Protein AF-A0A3B4FV68-F1 (afdb_monomer)

Radius of gyration: 28.69 Å; Cα contacts (8 Å, |Δi|>4): 71; chains: 1; bounding box: 65×80×50 Å

Foldseek 3Di:
DVVVVVVVVVVVVVVVVVVVVVPDDDDDDDDDDDDDDDDDPDDDDDDDPDPPPPPDQDDDPQQAAAALALVCLVVRVVRLVVCCVSCVVQPVAQLSSLVSSLVSYDHPRNVVSVVVCVVPVRDGNVRSVVVSCVRRHPDDPDDPPPVVVPDPPDDDD

Secondary structure (DSSP, 8-state):
-HHHHHHHHHHHHHHHHHHHHHT-PPPP----------------PPPPPPPP----PPPPPPPPPB-S-GGGHHHHHHHHHHHHHH-TTTS-SHHHHHHHHHHHB-HHHHHHHHHHHHH-TT--HHHHHHHHHHHH-TT----TTSSTT--------

Solvent-accessible surface area (backbone atoms only — not comparable to full-atom values): 10207 Å² total; per-residue (Å²): 116,70,68,64,54,51,55,51,48,52,56,53,52,52,55,53,53,58,50,58,72,74,65,66,75,84,82,84,86,88,84,90,84,89,91,81,94,73,95,70,88,77,77,86,72,82,79,76,82,76,75,80,78,75,81,71,73,76,87,70,82,79,72,73,76,38,51,64,53,55,91,47,39,66,57,52,54,52,53,53,55,49,51,39,68,75,33,48,83,74,37,71,43,40,64,44,47,46,48,53,54,48,72,26,32,31,71,64,33,29,56,51,46,54,54,52,41,70,78,37,80,81,51,48,44,66,60,50,48,52,55,47,37,77,76,35,48,97,79,71,95,72,71,95,69,75,72,68,82,73,66,88,78,76,82,88,132

Mean predicted aligned error: 18.45 Å

Sequence (157 aa):
MKHVVEEQTVLRQLVAELKGILLTPPGAAADAPSPGPSLSTAAASPLPPSPPTLQREHPLPAPEKFSGDLDKSRGFLTQCSFIFREQPRSYFSDGAKVGLMVESMTGRALQWAQAVVSMQPAISYEDFLCKFRCVFDKGSSTSEEQCLHFSPVEQEI

Organism: NCBI:txid303518

InterPro domains:
  IPR032549 RTL1/3-8/LDOC, capsid-like domain [PF16297] (56-136)

pLDDT: mean 75.58, std 21.18, range [32.19, 97.81]

Structure (mmCIF, N/CA/C/O backbone):
data_AF-A0A3B4FV68-F1
#
_entry.id   AF-A0A3B4FV68-F1
#
loop_
_atom_site.group_PDB
_atom_site.id
_atom_site.type_symbol
_atom_site.label_atom_id
_atom_site.label_alt_id
_atom_site.label_comp_id
_atom_site.label_asym_id
_atom_site.label_entity_id
_atom_site.label_seq_id
_atom_site.pdbx_PDB_ins_code
_atom_site.Cartn_x
_atom_site.Cartn_y
_atom_site.Cartn_z
_atom_site.occupancy
_atom_site.B_iso_or_equiv
_atom_site.auth_seq_id
_atom_site.auth_comp_id
_atom_site.auth_asym_id
_atom_site.auth_atom_id
_atom_site.pdbx_PDB_model_num
ATOM 1 N N . MET A 1 1 ? 19.972 -10.606 28.758 1.00 50.31 1 MET A N 1
ATOM 2 C CA . MET A 1 1 ? 19.808 -9.355 29.541 1.00 50.31 1 MET A CA 1
ATOM 3 C C . MET A 1 1 ? 21.039 -8.448 29.513 1.00 50.31 1 MET A C 1
ATOM 5 O O . MET A 1 1 ? 20.853 -7.258 29.341 1.00 50.31 1 MET A O 1
ATOM 9 N N . LYS A 1 2 ? 22.276 -8.964 29.610 1.00 54.50 2 LYS A N 1
ATOM 10 C CA . LYS A 1 2 ? 23.510 -8.143 29.636 1.00 54.50 2 LYS A CA 1
ATOM 11 C C . LYS A 1 2 ? 23.756 -7.337 28.345 1.00 54.50 2 LYS A C 1
ATOM 13 O O . LYS A 1 2 ? 24.083 -6.164 28.407 1.00 54.50 2 LYS A O 1
ATOM 18 N N . HIS A 1 3 ? 23.483 -7.950 27.193 1.00 56.81 3 HIS A N 1
ATOM 19 C CA . HIS A 1 3 ? 23.696 -7.349 25.869 1.00 56.81 3 HIS A CA 1
ATOM 20 C C . HIS A 1 3 ? 22.796 -6.133 25.585 1.00 56.81 3 HIS A C 1
ATOM 22 O O . HIS A 1 3 ? 23.216 -5.172 24.957 1.00 56.81 3 HIS A O 1
ATOM 28 N N . VAL A 1 4 ? 21.562 -6.141 26.097 1.00 65.56 4 VAL A N 1
ATOM 29 C CA . VAL A 1 4 ? 20.613 -5.027 25.916 1.00 65.56 4 VAL A CA 1
ATOM 30 C C . VAL A 1 4 ? 21.031 -3.804 26.743 1.00 65.56 4 VAL A C 1
ATOM 32 O O . VAL A 1 4 ? 20.767 -2.675 26.351 1.00 65.56 4 VAL A O 1
ATOM 35 N N . VAL A 1 5 ? 21.715 -4.010 27.873 1.00 69.56 5 VAL A N 1
ATOM 36 C CA . VAL A 1 5 ? 22.206 -2.919 28.735 1.00 69.56 5 VAL A CA 1
ATOM 37 C C . VAL A 1 5 ? 23.455 -2.253 28.147 1.00 69.56 5 VAL A C 1
ATOM 39 O O . VAL A 1 5 ? 23.634 -1.044 28.298 1.00 69.56 5 VAL A O 1
ATOM 42 N N . GLU A 1 6 ? 24.294 -3.019 27.448 1.00 74.50 6 GLU A N 1
ATOM 43 C CA . GLU A 1 6 ? 25.484 -2.495 26.770 1.00 74.50 6 GLU A CA 1
ATOM 44 C C . GLU A 1 6 ? 25.099 -1.615 25.575 1.00 74.50 6 GLU A C 1
ATOM 46 O O . GLU A 1 6 ? 25.536 -0.469 25.491 1.00 74.50 6 GLU A O 1
ATOM 51 N N . GLU A 1 7 ? 24.176 -2.087 24.733 1.00 76.44 7 GLU A N 1
ATOM 52 C CA . GLU A 1 7 ? 23.654 -1.330 23.584 1.00 76.44 7 GLU A CA 1
ATOM 53 C C . GLU A 1 7 ? 22.969 -0.025 24.039 1.00 76.44 7 GLU A C 1
ATOM 55 O O . GLU A 1 7 ? 23.244 1.059 23.522 1.00 76.44 7 GLU A O 1
ATOM 60 N N . GLN A 1 8 ? 22.196 -0.087 25.131 1.00 78.81 8 GLN A N 1
ATOM 61 C CA . GLN A 1 8 ? 21.607 1.099 25.762 1.00 78.81 8 GLN A CA 1
ATOM 62 C C . GLN A 1 8 ? 22.656 2.074 26.323 1.00 78.81 8 GLN A C 1
ATOM 64 O O . GLN A 1 8 ? 22.437 3.285 26.325 1.00 78.81 8 GLN A O 1
ATOM 69 N N . THR A 1 9 ? 23.802 1.582 26.797 1.00 86.94 9 THR A N 1
ATOM 70 C CA . THR A 1 9 ? 24.894 2.442 27.281 1.00 86.94 9 THR A CA 1
ATOM 71 C C . THR A 1 9 ? 25.550 3.196 26.129 1.00 86.94 9 THR A C 1
ATOM 73 O O . THR A 1 9 ? 25.770 4.404 26.241 1.00 86.94 9 THR A O 1
ATOM 76 N N . VAL A 1 10 ? 25.792 2.513 25.007 1.00 89.25 10 VAL A N 1
ATOM 77 C CA . VAL A 1 10 ? 26.392 3.113 23.806 1.00 89.25 10 VAL A CA 1
ATOM 78 C C . VAL A 1 10 ? 25.486 4.206 23.237 1.00 89.25 10 VAL A C 1
ATOM 80 O O . VAL A 1 10 ? 25.940 5.330 23.018 1.00 89.25 10 VAL A O 1
ATOM 83 N N . LEU A 1 11 ? 24.186 3.927 23.100 1.00 89.25 11 LEU A N 1
ATOM 84 C CA . LEU A 1 11 ? 23.190 4.904 22.644 1.00 89.25 11 LEU A CA 1
ATOM 85 C C . LEU A 1 11 ? 23.134 6.143 23.546 1.00 89.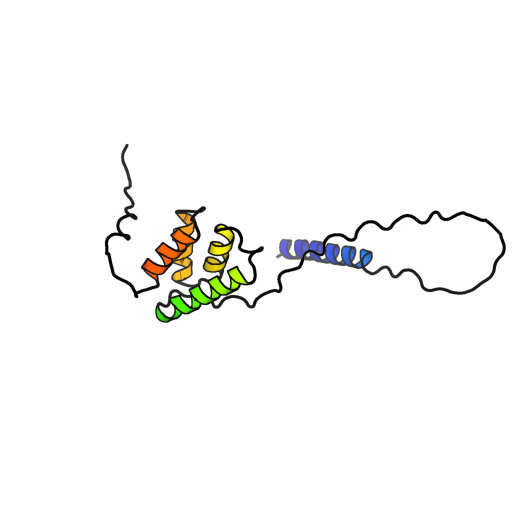25 11 LEU A C 1
ATOM 87 O O . LEU A 1 11 ? 23.122 7.275 23.058 1.00 89.25 11 LEU A O 1
ATOM 91 N N . ARG A 1 12 ? 23.152 5.958 24.872 1.00 89.69 12 ARG A N 1
ATOM 92 C CA . ARG A 1 12 ? 23.138 7.081 25.825 1.00 89.69 12 ARG A CA 1
ATOM 93 C C . ARG A 1 12 ? 24.410 7.923 25.752 1.00 89.69 12 ARG A C 1
ATOM 95 O O . ARG A 1 12 ? 24.323 9.145 25.876 1.00 89.69 12 ARG A O 1
ATOM 102 N N . GLN A 1 13 ? 25.565 7.295 25.541 1.00 89.75 13 GLN A N 1
ATOM 103 C CA . GLN A 1 13 ? 26.839 7.998 25.409 1.00 89.75 13 GLN A CA 1
ATOM 104 C C . GLN A 1 13 ? 26.886 8.844 24.130 1.00 89.75 13 GLN A C 1
ATOM 106 O O . GLN A 1 13 ? 27.314 9.998 24.178 1.00 89.75 13 GLN A O 1
ATOM 111 N N . LEU A 1 14 ? 26.370 8.308 23.021 1.00 89.62 14 LEU A N 1
ATOM 112 C CA . LEU A 1 14 ? 26.299 9.014 21.743 1.00 89.62 14 LEU A CA 1
ATOM 113 C C . LEU A 1 14 ? 25.416 10.272 21.833 1.00 89.62 14 LEU A C 1
ATOM 115 O O . LEU A 1 14 ? 25.791 11.342 21.358 1.00 89.62 14 LEU A O 1
ATOM 119 N N . VAL A 1 15 ? 24.267 10.174 22.513 1.00 89.88 15 VAL A N 1
ATOM 120 C CA . VAL A 1 15 ? 23.357 11.315 22.725 1.00 89.88 15 VAL A CA 1
ATOM 121 C C . VAL A 1 15 ? 23.999 12.407 23.589 1.00 89.88 15 VAL A C 1
ATOM 123 O O . VAL A 1 15 ? 23.788 13.596 23.340 1.00 89.88 15 VAL A O 1
ATOM 126 N N . ALA A 1 16 ? 24.788 12.028 24.600 1.00 85.25 16 ALA A N 1
ATOM 127 C CA . ALA A 1 16 ? 25.483 12.988 25.454 1.00 85.25 16 ALA A CA 1
ATOM 128 C C . ALA A 1 16 ? 26.549 13.782 24.681 1.00 85.25 16 ALA A C 1
ATOM 130 O O . ALA A 1 16 ? 26.665 14.992 24.883 1.00 85.25 16 ALA A O 1
ATOM 131 N N . GLU A 1 17 ? 27.274 13.121 23.776 1.00 84.75 17 GLU A N 1
ATOM 132 C CA . GLU A 1 17 ? 28.304 13.763 22.956 1.00 84.75 17 GLU A CA 1
ATOM 133 C C . GLU A 1 17 ? 27.689 14.749 21.953 1.00 84.75 17 GLU A C 1
ATOM 135 O O . GLU A 1 17 ? 28.058 15.925 21.922 1.00 84.75 17 GLU A O 1
ATOM 140 N N . LEU A 1 18 ? 26.643 14.322 21.237 1.00 84.44 18 LEU A N 1
ATOM 141 C CA . LEU A 1 18 ? 25.952 15.159 20.252 1.00 84.44 18 LEU A CA 1
ATOM 142 C C . LEU A 1 18 ? 25.345 16.423 20.887 1.00 84.44 18 LEU A C 1
ATOM 144 O O . LEU A 1 18 ? 25.324 17.501 20.289 1.00 84.44 18 LEU A O 1
ATOM 148 N N . LYS A 1 19 ? 24.888 16.310 22.138 1.00 83.31 19 LYS A N 1
ATOM 149 C CA . LYS A 1 19 ? 24.341 17.428 22.911 1.00 83.31 19 LYS A CA 1
ATOM 150 C C . LYS A 1 19 ? 25.418 18.412 23.384 1.00 83.31 19 LYS A C 1
ATOM 152 O O . LYS A 1 19 ? 25.120 19.598 23.501 1.00 83.31 19 LYS A O 1
ATOM 157 N N . GLY A 1 20 ? 26.645 17.951 23.639 1.00 72.62 20 GLY A N 1
ATOM 158 C CA . GLY A 1 20 ? 27.776 18.822 23.981 1.00 72.62 20 GLY A CA 1
ATOM 159 C C . GLY A 1 20 ? 28.170 19.738 22.822 1.00 72.62 20 GLY A C 1
ATOM 160 O O . GLY A 1 20 ? 28.419 20.924 23.022 1.00 72.62 20 GLY 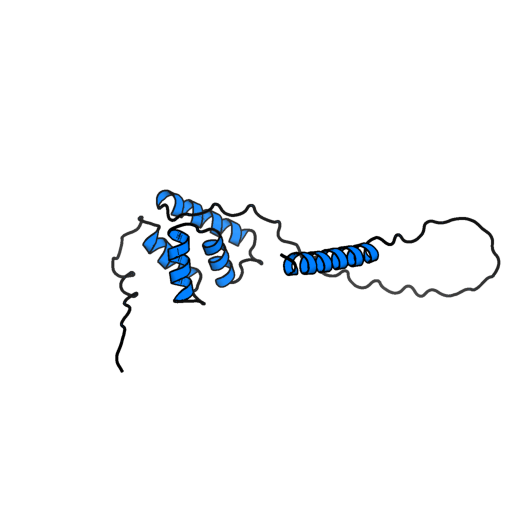A O 1
ATOM 161 N N . ILE A 1 21 ? 28.120 19.210 21.599 1.00 69.94 21 ILE A N 1
ATOM 162 C CA . ILE A 1 21 ? 28.441 19.963 20.381 1.00 69.94 21 ILE A CA 1
ATOM 163 C C . ILE A 1 21 ? 27.366 21.024 20.089 1.00 69.94 21 ILE A C 1
ATOM 165 O O . ILE A 1 21 ? 27.687 22.136 19.677 1.00 69.94 21 ILE A O 1
ATOM 169 N N . LEU A 1 22 ? 26.090 20.715 20.344 1.00 65.00 22 LEU A N 1
ATOM 170 C CA . LEU A 1 22 ? 24.973 21.596 19.982 1.00 65.00 22 LEU A CA 1
ATOM 171 C C . LEU A 1 22 ? 24.684 22.715 21.004 1.00 65.00 22 LEU A C 1
ATOM 173 O O . LEU A 1 22 ? 24.010 23.684 20.668 1.00 65.00 22 LEU A O 1
ATOM 177 N N . LEU A 1 23 ? 25.176 22.602 22.244 1.00 59.28 23 LEU A N 1
ATOM 178 C CA . LEU A 1 23 ? 24.859 23.526 23.345 1.00 59.28 23 LEU A CA 1
ATOM 179 C C . LEU A 1 23 ? 26.050 24.369 23.819 1.00 59.28 23 LEU A C 1
ATOM 181 O O . LEU A 1 23 ? 26.049 24.807 24.965 1.00 59.28 23 LEU A O 1
ATOM 185 N N . THR A 1 24 ? 27.052 24.627 22.976 1.00 50.09 24 THR A N 1
ATOM 186 C CA . THR A 1 24 ? 28.092 25.611 23.318 1.00 50.09 24 THR A CA 1
ATOM 187 C C . THR A 1 24 ? 27.571 27.019 22.993 1.00 50.09 24 THR A C 1
ATOM 189 O O . THR A 1 24 ? 27.493 27.366 21.813 1.00 50.09 24 THR A O 1
ATOM 192 N N . PRO A 1 25 ? 27.173 27.849 23.977 1.00 54.94 25 PRO A N 1
ATOM 193 C CA . PRO A 1 25 ? 26.874 29.248 23.704 1.00 54.94 25 PRO A CA 1
ATOM 194 C C . PRO A 1 25 ? 28.176 29.990 23.349 1.00 54.94 25 PRO A C 1
ATOM 196 O O . PRO A 1 25 ? 29.191 29.782 24.020 1.00 54.94 25 PRO A O 1
ATOM 199 N N . PRO A 1 26 ? 28.187 30.889 22.349 1.00 46.56 26 PRO A N 1
ATOM 200 C CA . PRO A 1 26 ? 29.238 31.891 22.260 1.00 46.56 26 PRO A CA 1
ATOM 201 C C . PRO A 1 26 ? 29.130 32.805 23.489 1.00 46.56 26 PRO A C 1
ATOM 203 O O . PRO A 1 26 ? 28.053 33.307 23.815 1.00 46.56 26 PRO A O 1
ATOM 206 N N . GLY A 1 27 ? 30.243 32.937 24.211 1.00 43.34 27 GLY A N 1
ATOM 207 C CA . GLY A 1 27 ? 30.334 33.621 25.497 1.00 43.34 27 GLY A CA 1
ATOM 208 C C . GLY A 1 27 ? 29.766 35.042 25.491 1.00 43.34 27 GLY A C 1
ATOM 209 O O . GLY A 1 27 ? 30.001 35.825 24.572 1.00 43.34 27 GLY A O 1
ATOM 210 N N . ALA A 1 28 ? 29.031 35.358 26.557 1.00 35.75 28 ALA A N 1
ATOM 211 C CA . ALA A 1 28 ? 28.596 36.706 26.895 1.00 35.75 28 ALA A CA 1
ATOM 212 C C . ALA A 1 28 ? 29.687 37.451 27.691 1.00 35.75 28 ALA A C 1
ATOM 214 O O . ALA A 1 28 ? 30.501 36.847 28.385 1.00 35.75 28 ALA A O 1
ATOM 215 N N . ALA A 1 29 ? 29.682 38.770 27.520 1.00 38.94 29 ALA A N 1
ATOM 216 C CA . ALA A 1 29 ? 30.769 39.732 27.681 1.00 38.94 29 ALA A CA 1
ATOM 217 C C . ALA A 1 29 ? 30.994 40.336 29.094 1.00 38.94 29 ALA A C 1
ATOM 219 O O . ALA A 1 29 ? 30.166 40.162 29.984 1.00 38.94 29 ALA A O 1
ATOM 220 N N . ALA A 1 30 ? 32.049 41.179 29.150 1.00 38.12 30 ALA A N 1
ATOM 221 C CA . ALA A 1 30 ? 32.424 42.252 30.106 1.00 38.12 30 ALA A CA 1
ATOM 222 C C . ALA A 1 30 ? 33.324 41.828 31.296 1.00 38.12 30 ALA A C 1
ATOM 224 O O . ALA A 1 30 ? 33.009 40.860 31.973 1.00 38.12 30 ALA A O 1
ATOM 225 N N . ASP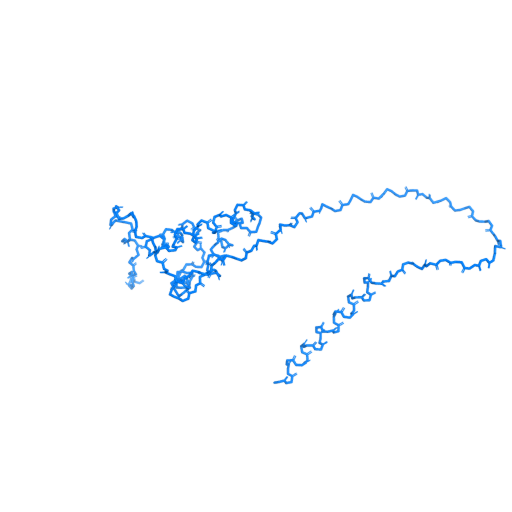 A 1 31 ? 34.475 42.459 31.607 1.00 32.19 31 ASP A N 1
ATOM 226 C CA . ASP A 1 31 ? 34.777 43.907 31.640 1.00 32.19 31 ASP A CA 1
ATOM 227 C C . ASP A 1 31 ? 36.314 44.245 31.634 1.00 32.19 31 ASP A C 1
ATOM 229 O O . ASP A 1 31 ? 37.052 43.691 32.442 1.00 32.19 31 ASP A O 1
ATOM 233 N N . ALA A 1 32 ? 36.736 45.142 30.708 1.00 39.88 32 ALA A N 1
ATOM 234 C CA . ALA A 1 32 ? 37.838 46.164 30.649 1.00 39.88 32 ALA A CA 1
ATOM 235 C C . ALA A 1 32 ? 39.320 45.930 31.126 1.00 39.88 32 ALA A C 1
ATOM 237 O O . ALA A 1 32 ? 39.560 45.057 31.952 1.00 39.88 32 ALA A O 1
ATOM 238 N N . PRO A 1 33 ? 40.344 46.771 30.749 1.00 44.53 33 PRO A N 1
ATOM 239 C CA . PRO A 1 33 ? 40.508 47.773 29.666 1.00 44.53 33 PRO A CA 1
ATOM 240 C C . PRO A 1 33 ? 41.788 47.607 28.767 1.00 44.53 33 PRO A C 1
ATOM 242 O O . PRO A 1 33 ? 42.698 46.836 29.051 1.00 44.53 33 PRO A O 1
ATOM 245 N N . SER A 1 34 ? 41.835 48.382 27.668 1.00 37.56 34 SER A N 1
ATOM 246 C CA . SER A 1 34 ? 42.850 48.485 26.574 1.00 37.56 34 SER A CA 1
ATOM 247 C C . SER A 1 34 ? 44.230 49.074 26.999 1.00 37.56 34 SER A C 1
ATOM 249 O O . SER A 1 34 ? 44.257 49.700 28.059 1.00 37.56 34 SER A O 1
ATOM 251 N N . PRO A 1 35 ? 45.355 48.985 26.220 1.00 45.00 35 PRO A N 1
ATOM 252 C CA . PRO A 1 35 ? 45.475 49.532 24.848 1.00 45.00 35 PRO A CA 1
ATOM 253 C C . PRO A 1 35 ? 46.386 48.771 23.842 1.00 45.00 35 PRO A C 1
ATOM 255 O O . PRO A 1 35 ? 47.379 48.144 24.200 1.00 45.00 35 PRO A O 1
ATOM 258 N N . GLY A 1 36 ? 46.125 48.947 22.541 1.00 33.56 36 GLY A N 1
ATOM 259 C CA . GLY A 1 36 ? 47.102 48.674 21.474 1.00 33.56 36 GLY A CA 1
ATOM 260 C C . GLY A 1 36 ? 46.485 48.705 20.067 1.00 33.56 36 GLY A C 1
ATOM 261 O O . GLY A 1 36 ? 45.566 47.929 19.811 1.00 33.56 36 GLY A O 1
ATOM 262 N N . PRO A 1 37 ? 46.939 49.574 19.139 1.00 52.00 37 PRO A N 1
ATOM 263 C CA . PRO A 1 37 ? 46.353 49.682 17.812 1.00 52.00 37 PRO A CA 1
ATOM 264 C C . PRO A 1 37 ? 46.969 48.625 16.890 1.00 52.00 37 PRO A C 1
ATOM 266 O O . PRO A 1 37 ? 48.174 48.618 16.648 1.00 52.00 37 PRO A O 1
ATOM 269 N N . SER A 1 38 ? 46.147 47.747 16.325 1.00 40.34 38 SER A N 1
ATOM 270 C CA . SER A 1 38 ? 46.534 46.998 15.133 1.00 40.34 38 SER A CA 1
ATOM 271 C C . SER A 1 38 ? 45.401 47.078 14.128 1.00 40.34 38 SER A C 1
ATOM 273 O O . SER A 1 38 ? 44.363 46.434 14.260 1.00 40.34 38 SER A O 1
ATOM 275 N N . LEU A 1 39 ? 45.600 47.953 13.146 1.00 48.84 39 LEU A N 1
ATOM 276 C CA . LEU A 1 39 ? 44.807 48.011 11.931 1.00 48.84 39 LEU A CA 1
ATOM 277 C C . LEU A 1 39 ? 44.995 46.679 11.201 1.00 48.84 39 LEU A C 1
ATOM 279 O O . LEU A 1 39 ? 46.020 46.462 10.559 1.00 48.84 39 LEU A O 1
ATOM 283 N N . SER A 1 40 ? 44.018 45.783 11.313 1.00 45.88 40 SER A N 1
ATOM 284 C CA . SER A 1 40 ? 43.927 44.606 10.458 1.00 45.88 40 SER A CA 1
ATOM 285 C C . SER A 1 40 ? 42.683 44.746 9.593 1.00 45.88 40 SER A C 1
ATOM 287 O O . SER A 1 40 ? 41.552 44.657 10.067 1.00 45.88 40 SER A O 1
ATOM 289 N N . THR A 1 41 ? 42.918 45.053 8.320 1.00 47.12 41 THR A N 1
ATOM 290 C CA . THR A 1 41 ? 41.933 45.034 7.239 1.00 47.12 41 THR A CA 1
ATOM 291 C C . THR A 1 41 ? 41.254 43.665 7.204 1.00 47.12 41 THR A C 1
ATOM 293 O O . THR A 1 41 ? 41.822 42.694 6.709 1.00 47.12 41 THR A O 1
ATOM 296 N N . ALA A 1 42 ? 40.035 43.579 7.735 1.00 43.78 42 ALA A N 1
ATOM 297 C CA . ALA A 1 42 ? 39.190 42.404 7.588 1.00 43.78 42 ALA A CA 1
ATOM 298 C C . ALA A 1 42 ? 38.463 42.496 6.242 1.00 43.78 42 ALA A C 1
ATOM 300 O O . ALA A 1 42 ? 37.497 43.241 6.076 1.00 43.78 42 ALA A O 1
ATOM 301 N N . ALA A 1 43 ? 38.975 41.755 5.262 1.00 48.50 43 ALA A N 1
ATOM 302 C CA . ALA A 1 43 ? 38.313 41.523 3.991 1.00 48.50 43 ALA A CA 1
ATOM 303 C C . ALA A 1 43 ? 36.930 40.893 4.232 1.00 48.50 43 ALA A C 1
ATOM 305 O O . ALA A 1 43 ? 36.820 39.813 4.816 1.00 48.50 43 ALA A O 1
ATOM 306 N N . ALA A 1 44 ? 35.873 41.571 3.779 1.00 55.41 44 ALA A N 1
ATOM 307 C CA . ALA A 1 44 ? 34.520 41.035 3.763 1.00 55.41 44 ALA A CA 1
ATOM 308 C C . ALA A 1 44 ? 34.480 39.809 2.837 1.00 55.41 44 ALA A C 1
ATOM 310 O O . ALA A 1 44 ? 34.510 39.937 1.614 1.00 55.41 44 ALA A O 1
ATOM 311 N N . SER A 1 45 ? 34.461 38.614 3.424 1.00 56.19 45 SER A N 1
ATOM 312 C CA . SER A 1 45 ? 34.260 37.374 2.674 1.00 56.19 45 SER A CA 1
ATOM 313 C C . SER A 1 45 ? 32.771 37.230 2.331 1.00 56.19 45 SER A C 1
ATOM 315 O O . SER A 1 45 ? 31.938 37.401 3.225 1.00 56.19 45 SER A O 1
ATOM 317 N N . PRO A 1 46 ? 32.400 36.930 1.073 1.00 58.22 46 PRO A N 1
ATOM 318 C CA . PRO A 1 46 ? 31.009 36.678 0.712 1.00 58.22 46 PRO A CA 1
ATOM 319 C C . PRO A 1 46 ? 30.519 35.406 1.416 1.00 58.22 46 PRO A C 1
ATOM 321 O O . PRO A 1 46 ? 31.157 34.356 1.323 1.00 58.22 46 PRO A O 1
ATOM 324 N N . LEU A 1 47 ? 29.401 35.499 2.145 1.00 61.16 47 LEU A N 1
ATOM 325 C CA . LEU A 1 47 ? 28.756 34.333 2.752 1.00 61.16 47 LEU A CA 1
ATOM 326 C C . LEU A 1 47 ? 28.409 33.301 1.658 1.00 61.16 47 LEU A C 1
ATOM 328 O O . LEU A 1 47 ? 27.897 33.693 0.604 1.00 61.16 47 LEU A O 1
ATOM 332 N N . PRO A 1 48 ? 28.642 31.996 1.889 1.00 70.81 48 PRO A N 1
ATOM 333 C CA . PRO A 1 48 ? 28.228 30.954 0.956 1.00 70.81 48 PRO A CA 1
ATOM 334 C C . PRO A 1 48 ? 26.695 30.928 0.813 1.00 70.81 48 PRO A C 1
ATOM 336 O O . PRO A 1 48 ? 25.988 31.242 1.778 1.00 70.81 48 PRO A O 1
ATOM 339 N N . PRO A 1 49 ? 26.159 30.544 -0.363 1.00 67.06 49 PRO A N 1
ATOM 340 C CA . PRO A 1 49 ? 24.721 30.391 -0.546 1.00 67.06 49 PRO A CA 1
ATOM 341 C C . PRO A 1 49 ? 24.193 29.381 0.474 1.00 67.06 49 PRO A C 1
ATOM 343 O O . PRO A 1 49 ? 24.738 28.285 0.619 1.00 67.06 49 PRO A O 1
ATOM 346 N N . SER A 1 50 ? 23.148 29.764 1.209 1.00 66.44 50 SER A N 1
ATOM 347 C CA . SER A 1 50 ? 22.489 28.870 2.157 1.00 66.44 50 SER A CA 1
ATOM 348 C C . SER A 1 50 ? 22.071 27.580 1.438 1.00 66.44 50 SER A C 1
ATOM 350 O O . SER A 1 50 ? 21.566 27.661 0.313 1.00 66.44 50 SER A O 1
ATOM 352 N N . PRO A 1 51 ? 22.281 26.393 2.040 1.00 71.94 51 PRO A N 1
ATOM 353 C CA . PRO A 1 51 ? 21.875 25.140 1.418 1.00 71.94 51 PRO A CA 1
ATOM 354 C C . PRO A 1 51 ? 20.367 25.169 1.133 1.00 71.94 51 PRO A C 1
ATOM 356 O O . PRO A 1 51 ? 19.616 25.760 1.919 1.00 71.94 51 PRO A O 1
ATOM 359 N N . PRO A 1 52 ? 19.904 24.548 0.030 1.00 65.31 52 PRO A N 1
ATOM 360 C CA . PRO A 1 52 ? 18.483 24.464 -0.259 1.00 65.31 52 PRO A CA 1
ATOM 361 C C . PRO A 1 52 ? 17.794 23.837 0.949 1.00 65.31 52 PRO A C 1
ATOM 363 O O . PRO A 1 52 ? 18.170 22.756 1.407 1.00 65.31 52 PRO A O 1
ATOM 366 N N . THR A 1 53 ? 16.803 24.537 1.494 1.00 63.09 53 THR A N 1
ATOM 367 C CA . THR A 1 53 ? 15.964 23.986 2.547 1.00 63.09 53 THR A CA 1
ATOM 368 C C . THR A 1 53 ? 15.279 22.758 1.962 1.00 63.09 53 THR A C 1
ATOM 370 O O . THR A 1 53 ? 14.408 22.858 1.097 1.00 63.09 53 THR A O 1
ATOM 373 N N . LEU A 1 54 ? 15.707 21.564 2.386 1.00 62.88 54 LEU A N 1
ATOM 374 C CA . LEU A 1 54 ? 14.963 20.347 2.103 1.00 62.88 54 LEU A CA 1
ATOM 375 C C . LEU A 1 54 ? 13.602 20.537 2.763 1.00 62.88 54 LEU A C 1
ATOM 377 O O . LEU A 1 54 ? 13.483 20.432 3.984 1.00 62.88 54 LEU A O 1
ATOM 381 N N . GLN A 1 55 ? 12.595 20.914 1.970 1.00 61.25 55 GLN A N 1
ATOM 382 C CA . GLN A 1 55 ? 11.220 20.977 2.438 1.00 61.25 55 GLN A CA 1
ATOM 383 C C . GLN A 1 55 ? 10.858 19.583 2.936 1.00 61.25 55 GLN A C 1
ATOM 385 O O . GLN A 1 55 ? 10.638 18.662 2.149 1.00 61.25 55 GLN A O 1
ATOM 390 N N . ARG A 1 56 ? 10.895 19.439 4.260 1.00 64.12 56 ARG A N 1
ATOM 391 C CA . ARG A 1 56 ? 10.488 18.246 4.982 1.00 64.12 56 ARG A CA 1
ATOM 392 C C . ARG A 1 56 ? 8.987 18.108 4.765 1.00 64.12 56 ARG A C 1
ATOM 394 O O . ARG A 1 56 ? 8.238 18.990 5.185 1.00 64.12 56 ARG A O 1
ATOM 401 N N . GLU A 1 57 ? 8.571 17.051 4.072 1.00 69.31 57 GLU A N 1
ATOM 402 C CA . GLU A 1 57 ? 7.152 16.707 3.965 1.00 69.31 57 GLU A CA 1
ATOM 403 C C . GLU A 1 57 ? 6.590 16.572 5.386 1.00 69.31 57 GLU A C 1
ATOM 405 O O . GLU A 1 57 ? 7.226 15.989 6.271 1.00 69.31 57 GLU A O 1
ATOM 410 N N . HIS A 1 58 ? 5.446 17.209 5.640 1.00 74.81 58 HIS A N 1
ATOM 411 C CA . HIS A 1 58 ? 4.848 17.182 6.968 1.00 74.81 58 HIS A CA 1
ATOM 412 C C . HIS A 1 58 ? 4.369 15.749 7.261 1.00 74.81 58 HIS A C 1
ATOM 414 O O . HIS A 1 58 ? 3.756 15.133 6.380 1.00 74.81 58 HIS A O 1
ATOM 420 N N . PRO A 1 59 ? 4.637 15.191 8.458 1.00 72.31 59 PRO A N 1
ATOM 421 C CA . PRO A 1 59 ? 4.171 13.854 8.799 1.00 72.31 59 PRO A CA 1
ATOM 422 C C . PRO A 1 59 ? 2.644 13.791 8.729 1.00 72.31 59 PRO A C 1
ATOM 424 O 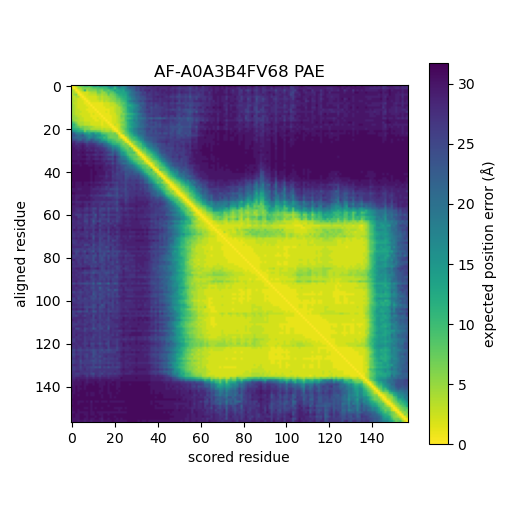O . PRO A 1 59 ? 1.954 14.541 9.421 1.00 72.31 59 PRO A O 1
ATOM 427 N N . LEU A 1 60 ? 2.121 12.906 7.882 1.00 80.50 60 LEU A N 1
ATOM 428 C CA . LEU A 1 60 ? 0.695 12.612 7.835 1.00 80.50 60 LEU A CA 1
ATOM 429 C C . LEU A 1 60 ? 0.328 11.638 8.958 1.00 80.50 60 LEU A C 1
ATOM 431 O O . LEU A 1 60 ? 1.168 10.831 9.370 1.00 80.50 60 LEU A O 1
ATOM 435 N N . PRO A 1 61 ? -0.922 11.680 9.448 1.00 78.12 61 PRO A N 1
ATOM 436 C CA . PRO A 1 61 ? -1.422 10.642 10.335 1.00 78.12 61 PRO A CA 1
ATOM 437 C C . PRO A 1 61 ? -1.295 9.270 9.666 1.00 78.12 61 PRO A C 1
ATOM 439 O O . PRO A 1 61 ? -1.501 9.131 8.458 1.00 78.12 61 PRO A O 1
ATOM 442 N N . ALA A 1 62 ? -0.944 8.263 10.468 1.00 77.44 62 ALA A N 1
ATOM 443 C CA . ALA A 1 62 ? -0.775 6.907 9.973 1.00 77.44 62 ALA A CA 1
ATOM 444 C C . ALA A 1 62 ? -2.080 6.400 9.328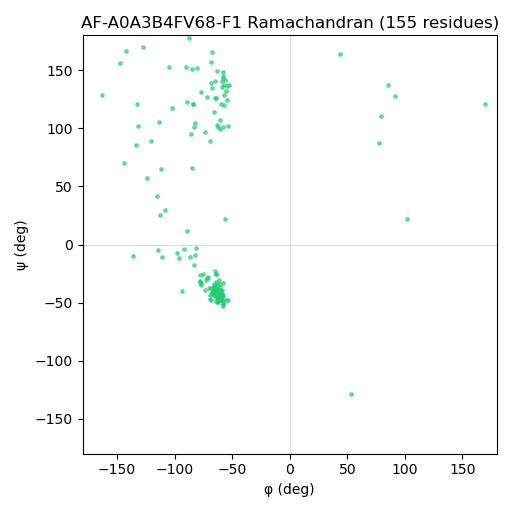 1.00 77.44 62 ALA A C 1
ATOM 446 O O . ALA A 1 62 ? -3.168 6.674 9.849 1.00 77.44 62 ALA A O 1
ATOM 447 N N . PRO A 1 63 ? -1.987 5.660 8.213 1.00 81.25 63 PRO A N 1
ATOM 448 C CA . PRO A 1 63 ? -3.146 5.043 7.587 1.00 81.25 63 PRO A CA 1
ATOM 449 C C . PRO A 1 63 ? -3.889 4.098 8.543 1.00 81.25 63 PRO A C 1
ATOM 451 O O . PRO A 1 63 ? -3.290 3.470 9.423 1.00 81.25 63 PRO A O 1
ATOM 454 N N . GLU A 1 64 ? -5.207 3.991 8.369 1.00 88.19 64 GLU A N 1
ATOM 455 C CA . GLU A 1 64 ? -6.039 3.061 9.125 1.00 88.19 64 GLU A CA 1
ATOM 456 C C . GLU A 1 64 ? -5.633 1.628 8.779 1.00 88.19 64 GLU A C 1
ATOM 458 O O . GLU A 1 64 ? -5.331 1.294 7.629 1.00 88.19 64 GLU A O 1
ATOM 463 N N . LYS A 1 65 ? -5.619 0.760 9.793 1.00 93.94 65 LYS A N 1
ATOM 464 C CA . LYS A 1 65 ? -5.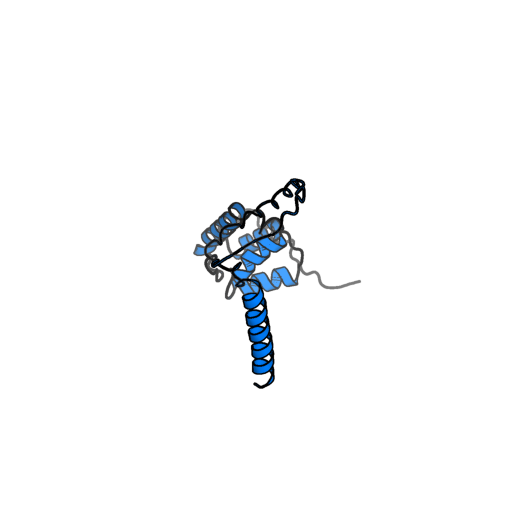264 -0.639 9.592 1.00 93.94 65 LYS A CA 1
ATOM 465 C C . LYS A 1 65 ? -6.372 -1.384 8.844 1.00 93.94 65 LYS A C 1
ATOM 467 O O . LYS A 1 65 ? -7.517 -1.421 9.289 1.00 93.94 65 LYS A O 1
ATOM 472 N N . PHE A 1 66 ? -6.012 -2.053 7.752 1.00 94.62 66 PHE A N 1
ATOM 473 C CA . PHE A 1 66 ? -6.923 -2.851 6.935 1.00 94.62 66 PHE A CA 1
ATOM 474 C C . PHE A 1 66 ? -6.758 -4.348 7.211 1.00 94.62 66 PHE A C 1
ATOM 476 O O . PHE A 1 66 ? -5.699 -4.916 6.962 1.00 94.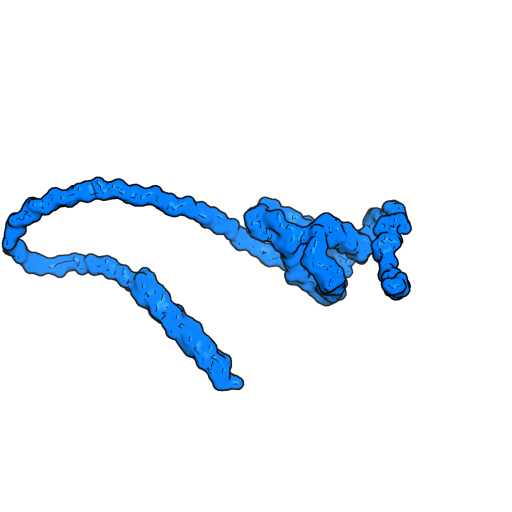62 66 PHE A O 1
ATOM 483 N N . SER A 1 67 ? -7.798 -5.014 7.713 1.00 94.12 67 SER A N 1
ATOM 484 C CA . SER A 1 67 ? -7.757 -6.442 8.076 1.00 94.12 67 SER A CA 1
ATOM 485 C C . SER A 1 67 ? -8.181 -7.401 6.952 1.00 94.12 67 SER A C 1
ATOM 487 O O . SER A 1 67 ? -8.099 -8.624 7.116 1.00 94.12 67 SER A O 1
ATOM 489 N N . GLY A 1 68 ? -8.622 -6.865 5.806 1.00 91.25 68 GLY A N 1
ATOM 490 C CA . GLY A 1 68 ? -9.204 -7.636 4.700 1.00 91.25 68 GLY A CA 1
ATOM 491 C C . GLY A 1 68 ? -10.730 -7.572 4.629 1.00 91.25 68 GLY A C 1
ATOM 492 O O . GLY A 1 68 ? -11.346 -8.492 4.097 1.00 91.25 68 GLY A O 1
ATOM 493 N N . ASP A 1 69 ? -11.337 -6.539 5.215 1.00 90.69 69 ASP A N 1
ATOM 494 C CA . ASP A 1 69 ? -12.789 -6.362 5.265 1.00 90.69 69 ASP A CA 1
ATOM 495 C C . ASP A 1 69 ? -13.310 -5.698 3.982 1.00 90.69 69 ASP A C 1
ATOM 497 O O . ASP A 1 69 ? -12.888 -4.594 3.637 1.00 90.69 69 ASP A O 1
ATOM 501 N N . LEU A 1 70 ? -14.211 -6.355 3.252 1.00 88.75 70 LEU A N 1
ATOM 502 C CA . LEU A 1 70 ? -14.594 -5.919 1.900 1.00 88.75 70 LEU A CA 1
ATOM 503 C C . LEU A 1 70 ? -15.258 -4.537 1.902 1.00 88.75 70 LEU A C 1
ATOM 505 O O . LEU A 1 70 ? -14.972 -3.721 1.026 1.00 88.75 70 LEU A O 1
ATOM 509 N N . ASP A 1 71 ? -16.051 -4.240 2.932 1.00 88.69 71 ASP A N 1
ATOM 510 C CA . ASP A 1 71 ? -16.733 -2.951 3.097 1.00 88.69 71 ASP A CA 1
ATOM 511 C C . ASP A 1 71 ? -15.757 -1.782 3.305 1.00 88.69 71 ASP A C 1
ATOM 513 O O . ASP A 1 71 ? -16.071 -0.629 3.010 1.00 88.69 71 ASP A O 1
ATOM 517 N N . LYS A 1 72 ? -14.538 -2.070 3.780 1.00 90.31 72 LYS A N 1
ATOM 518 C CA . LYS A 1 72 ? -13.501 -1.066 4.062 1.00 90.31 72 LYS A CA 1
ATOM 519 C C . LYS A 1 72 ? -12.469 -0.924 2.944 1.00 90.31 72 LYS A C 1
ATOM 521 O O . LYS A 1 72 ? -11.649 -0.008 2.994 1.00 90.31 72 LYS A O 1
ATOM 526 N N . SER A 1 73 ? -12.509 -1.791 1.931 1.00 92.00 73 SER A N 1
ATOM 527 C CA . SER A 1 73 ? -11.525 -1.835 0.837 1.00 92.00 73 SER A CA 1
ATOM 528 C C . SER A 1 73 ? -11.384 -0.490 0.112 1.00 92.00 73 SER A C 1
ATOM 530 O O . SER A 1 73 ? -10.278 0.023 -0.058 1.00 92.00 73 SER A O 1
ATOM 532 N N . ARG A 1 74 ? -12.509 0.137 -0.252 1.00 91.38 74 ARG A N 1
ATOM 533 C CA . ARG A 1 74 ? -12.533 1.434 -0.947 1.00 91.38 74 ARG A CA 1
ATOM 534 C C . ARG A 1 74 ? -12.002 2.573 -0.077 1.00 91.38 74 ARG A C 1
ATOM 536 O O . ARG A 1 74 ? -11.286 3.440 -0.579 1.00 91.38 74 ARG A O 1
ATOM 543 N N . GLY A 1 75 ? -12.332 2.567 1.216 1.00 92.12 75 GLY A N 1
ATOM 544 C CA . GLY A 1 75 ? -11.833 3.555 2.178 1.00 92.12 75 GLY A CA 1
ATOM 545 C C . GLY A 1 75 ? -10.315 3.472 2.329 1.00 92.12 75 GLY A C 1
ATOM 546 O O . GLY A 1 75 ? -9.624 4.483 2.218 1.00 92.12 75 GLY A O 1
ATOM 547 N N . PHE A 1 76 ? -9.797 2.251 2.452 1.00 93.88 76 PHE A N 1
ATOM 548 C CA . PHE A 1 76 ? -8.366 1.975 2.496 1.00 93.88 76 PHE A CA 1
ATOM 549 C C . PHE A 1 76 ? -7.624 2.484 1.247 1.00 93.88 76 PHE A C 1
ATOM 551 O O . PHE A 1 76 ? -6.673 3.254 1.369 1.00 93.88 76 PHE A O 1
ATOM 558 N N . LEU A 1 77 ? -8.095 2.140 0.039 1.00 93.25 77 LEU A N 1
ATOM 559 C CA . LEU A 1 77 ? -7.482 2.615 -1.212 1.00 93.25 77 LEU A CA 1
ATOM 560 C C . LEU A 1 77 ? -7.490 4.144 -1.325 1.00 93.25 77 LEU A C 1
ATOM 562 O O . LEU A 1 77 ? -6.506 4.747 -1.759 1.00 93.25 77 LEU A O 1
ATOM 566 N N . THR A 1 78 ? -8.587 4.775 -0.903 1.00 93.56 78 THR A N 1
ATOM 567 C CA . THR A 1 78 ? -8.713 6.238 -0.888 1.00 93.56 78 THR A CA 1
ATOM 568 C C . THR A 1 78 ? -7.664 6.865 0.028 1.00 93.56 78 THR A C 1
ATOM 570 O O . THR A 1 78 ? -7.012 7.838 -0.354 1.00 93.56 78 THR A O 1
ATOM 573 N N . GLN A 1 79 ? -7.450 6.288 1.211 1.00 94.25 79 GLN A N 1
ATOM 574 C CA . GLN A 1 79 ? -6.455 6.772 2.160 1.00 94.25 79 GLN A CA 1
ATOM 575 C C . GLN A 1 79 ? -5.025 6.629 1.629 1.00 94.25 79 GLN A C 1
ATOM 577 O O . GLN A 1 79 ? -4.251 7.584 1.709 1.00 94.25 79 GLN A O 1
ATOM 582 N N . CYS A 1 80 ? -4.682 5.486 1.026 1.00 93.88 80 CYS A N 1
ATOM 583 C CA . CYS A 1 80 ? -3.379 5.301 0.384 1.00 93.88 80 CYS A CA 1
ATOM 584 C C . CYS A 1 80 ? -3.158 6.330 -0.735 1.00 93.88 80 CYS A C 1
ATOM 586 O O . CYS A 1 80 ? -2.131 7.006 -0.758 1.00 93.88 80 CYS A O 1
ATOM 588 N N . SER A 1 81 ? -4.148 6.522 -1.615 1.00 93.38 81 SER A N 1
ATOM 589 C CA . SER A 1 81 ? -4.061 7.507 -2.699 1.00 93.38 81 SER A CA 1
ATOM 590 C C . SER A 1 81 ? -3.876 8.936 -2.187 1.00 93.38 81 SER A C 1
ATOM 592 O O . SER A 1 81 ? -3.170 9.718 -2.825 1.00 93.38 81 SER A O 1
ATOM 594 N N . PHE A 1 82 ? -4.510 9.291 -1.067 1.00 93.50 82 PHE A N 1
ATOM 595 C CA . PHE A 1 82 ? -4.329 10.597 -0.441 1.00 93.50 82 PHE A CA 1
ATOM 596 C C . PHE A 1 82 ? -2.884 10.784 0.028 1.00 93.50 82 PHE A C 1
ATOM 598 O O . PHE A 1 82 ? -2.248 11.766 -0.344 1.00 93.50 82 PHE A O 1
ATOM 605 N N . ILE A 1 83 ? -2.333 9.810 0.756 1.00 92.00 83 ILE A N 1
ATOM 606 C CA . ILE A 1 83 ? -0.953 9.864 1.256 1.00 92.00 83 ILE A CA 1
ATOM 607 C C . ILE A 1 83 ? 0.053 10.006 0.106 1.00 92.00 83 ILE A C 1
ATOM 609 O O . ILE A 1 83 ? 0.955 10.836 0.185 1.00 92.00 83 ILE A O 1
ATOM 613 N N . PHE A 1 84 ? -0.126 9.266 -0.991 1.00 92.69 84 PHE A N 1
ATOM 614 C CA . PHE A 1 84 ? 0.767 9.360 -2.152 1.00 92.69 84 PHE A CA 1
ATOM 615 C C . PHE A 1 84 ? 0.750 10.738 -2.814 1.00 92.69 84 PHE A C 1
ATOM 617 O O . PHE A 1 84 ? 1.777 11.194 -3.311 1.00 92.69 84 PHE A O 1
ATOM 624 N N . ARG A 1 85 ? -0.407 11.408 -2.819 1.00 92.12 85 ARG A N 1
ATOM 625 C CA . ARG A 1 85 ? -0.543 12.755 -3.378 1.00 92.12 85 ARG A CA 1
ATOM 626 C C . ARG A 1 85 ? 0.090 13.817 -2.488 1.00 92.12 85 ARG A C 1
ATOM 628 O O . ARG A 1 85 ? 0.679 14.759 -3.005 1.00 92.12 85 ARG A O 1
ATOM 635 N N . GLU A 1 86 ? -0.054 13.668 -1.178 1.00 91.12 86 GLU A N 1
ATOM 636 C CA . GLU A 1 86 ? 0.486 14.610 -0.198 1.00 91.12 86 GLU A CA 1
ATOM 637 C C . GLU A 1 86 ? 1.994 14.428 0.024 1.00 91.12 86 GLU A C 1
ATOM 639 O O . GLU A 1 86 ? 2.678 15.384 0.387 1.00 91.12 86 GLU A O 1
ATOM 644 N N . GLN A 1 87 ? 2.520 13.219 -0.204 1.00 90.69 87 GLN A N 1
ATOM 645 C CA . GLN A 1 87 ? 3.939 12.897 -0.040 1.00 90.69 87 GLN A CA 1
ATOM 646 C C . GLN A 1 87 ? 4.582 12.312 -1.318 1.00 90.69 87 GLN A C 1
ATOM 648 O O . GLN A 1 87 ? 5.114 11.194 -1.301 1.00 90.69 87 GLN A O 1
ATOM 653 N N . PRO A 1 88 ? 4.547 13.025 -2.461 1.00 88.19 88 PRO A N 1
ATOM 654 C CA . PRO A 1 88 ? 5.004 12.495 -3.745 1.00 88.19 88 PRO A CA 1
ATOM 655 C C . PRO A 1 88 ? 6.502 12.176 -3.765 1.00 88.19 88 PRO A C 1
ATOM 657 O O . PRO A 1 88 ? 6.932 11.326 -4.543 1.00 88.19 88 PRO A O 1
ATOM 660 N N . ARG A 1 89 ? 7.312 12.832 -2.918 1.00 89.56 89 ARG A N 1
ATOM 661 C CA . ARG A 1 89 ? 8.750 12.537 -2.824 1.00 89.56 89 ARG A CA 1
ATOM 662 C C . ARG A 1 89 ? 9.026 11.273 -2.028 1.00 89.56 89 ARG A C 1
ATOM 664 O O . ARG A 1 89 ? 10.000 10.593 -2.324 1.00 89.56 89 ARG A O 1
ATOM 671 N N . SER A 1 90 ? 8.192 10.963 -1.041 1.00 89.25 90 SER A N 1
ATOM 672 C CA . SER A 1 90 ? 8.316 9.738 -0.247 1.00 89.25 90 SER A CA 1
ATOM 673 C C . SER A 1 90 ? 7.785 8.515 -1.006 1.00 89.25 90 SER A C 1
ATOM 675 O O . SER A 1 90 ? 8.343 7.427 -0.887 1.00 89.25 90 SER A O 1
ATOM 677 N N . TYR A 1 91 ? 6.770 8.696 -1.859 1.00 91.62 91 TYR A N 1
ATOM 678 C CA . TYR A 1 91 ? 6.106 7.617 -2.606 1.00 91.62 91 TYR A CA 1
ATOM 679 C C . TYR A 1 91 ? 6.289 7.723 -4.126 1.00 91.62 91 TYR A C 1
ATOM 681 O O . TYR A 1 91 ? 5.360 7.487 -4.901 1.00 91.62 91 TYR A O 1
ATOM 689 N N . PHE A 1 92 ? 7.501 8.069 -4.566 1.00 92.38 92 PHE A N 1
ATOM 690 C CA . PHE A 1 92 ? 7.838 8.173 -5.991 1.00 92.38 92 PHE A CA 1
ATOM 691 C C . PHE A 1 92 ? 8.014 6.809 -6.677 1.00 92.38 92 PHE A C 1
ATOM 693 O O . PHE A 1 92 ? 7.848 6.708 -7.891 1.00 92.38 92 PHE A O 1
ATOM 700 N N . SER A 1 93 ? 8.356 5.767 -5.914 1.00 95.88 93 SER A N 1
ATOM 701 C CA . SER A 1 93 ? 8.587 4.414 -6.421 1.00 95.88 93 SER A CA 1
ATOM 702 C C . SER A 1 93 ? 7.426 3.480 -6.094 1.00 95.88 93 SER A C 1
ATOM 704 O O . SER A 1 93 ? 6.734 3.639 -5.085 1.00 95.88 93 SER A O 1
ATOM 706 N N . ASP A 1 94 ? 7.242 2.457 -6.926 1.00 96.62 94 ASP A N 1
ATOM 707 C CA . ASP A 1 94 ? 6.218 1.437 -6.695 1.00 96.62 94 ASP A CA 1
ATOM 708 C C . ASP A 1 94 ? 6.468 0.662 -5.402 1.00 96.62 94 ASP A C 1
ATOM 710 O O . ASP A 1 94 ? 5.538 0.449 -4.630 1.00 96.62 94 ASP A O 1
ATOM 714 N N . GLY A 1 95 ? 7.730 0.346 -5.097 1.00 96.31 95 GLY A N 1
ATOM 715 C CA . GLY A 1 95 ? 8.099 -0.303 -3.839 1.00 96.31 95 GLY A CA 1
ATOM 716 C C . GLY A 1 95 ? 7.701 0.512 -2.605 1.00 96.31 95 GLY A C 1
ATOM 717 O O . GLY A 1 95 ? 7.209 -0.059 -1.636 1.00 96.31 95 GLY A O 1
ATOM 718 N N . ALA A 1 96 ? 7.836 1.844 -2.645 1.00 95.31 96 ALA A N 1
ATOM 719 C CA . ALA A 1 96 ? 7.398 2.703 -1.545 1.00 95.31 96 ALA A CA 1
ATOM 720 C C . ALA A 1 96 ? 5.868 2.700 -1.392 1.00 95.31 96 ALA A C 1
ATOM 722 O O . ALA A 1 96 ? 5.355 2.607 -0.276 1.00 95.31 96 ALA A O 1
ATOM 723 N N . LYS A 1 97 ? 5.127 2.761 -2.507 1.00 95.56 97 LYS A N 1
ATOM 724 C CA . LYS A 1 97 ? 3.656 2.714 -2.490 1.00 95.56 97 LYS A CA 1
ATOM 725 C C . LYS A 1 97 ? 3.135 1.377 -1.970 1.00 95.56 97 LYS A C 1
ATOM 727 O O . LYS A 1 97 ? 2.281 1.350 -1.085 1.00 95.56 97 LYS A O 1
ATOM 732 N N . VAL A 1 98 ? 3.671 0.273 -2.491 1.00 96.94 98 VAL A N 1
ATOM 733 C CA . VAL A 1 98 ? 3.333 -1.081 -2.039 1.00 96.94 98 VAL A CA 1
ATOM 734 C C . VAL A 1 98 ? 3.708 -1.238 -0.567 1.00 96.94 98 VAL A C 1
ATOM 736 O O . VAL A 1 98 ? 2.882 -1.696 0.215 1.00 96.94 98 VAL A O 1
ATOM 739 N N . GLY A 1 99 ? 4.890 -0.771 -0.156 1.00 95.62 99 GLY A N 1
ATOM 740 C CA . GLY A 1 99 ? 5.338 -0.789 1.236 1.00 95.62 99 GLY A CA 1
ATOM 741 C C . GLY A 1 99 ? 4.340 -0.142 2.197 1.00 95.62 99 GLY A C 1
ATOM 742 O O . GLY A 1 99 ? 3.961 -0.775 3.183 1.00 95.62 99 GLY A O 1
ATOM 743 N N . LEU A 1 100 ? 3.831 1.053 1.867 1.00 94.88 100 LEU A N 1
ATOM 744 C CA . LEU A 1 100 ? 2.788 1.709 2.663 1.00 94.88 100 LEU A CA 1
ATOM 745 C C . LEU A 1 100 ? 1.540 0.839 2.789 1.00 94.88 100 LEU A C 1
ATOM 747 O O . LEU A 1 100 ? 1.005 0.679 3.887 1.00 94.88 100 LEU A O 1
ATOM 751 N N . MET A 1 101 ? 1.054 0.291 1.672 1.00 95.88 101 MET A N 1
ATOM 752 C CA . MET A 1 101 ? -0.138 -0.554 1.686 1.00 95.88 101 MET A CA 1
ATOM 753 C C . MET A 1 101 ? 0.075 -1.766 2.594 1.00 95.88 101 MET A C 1
ATOM 755 O O . MET A 1 101 ? -0.760 -2.016 3.457 1.00 95.88 101 MET A O 1
ATOM 759 N N . VAL A 1 102 ? 1.206 -2.466 2.463 1.00 95.94 102 VAL A N 1
ATOM 760 C CA . VAL A 1 102 ? 1.530 -3.641 3.287 1.00 95.94 102 VAL A CA 1
ATOM 761 C C . VAL A 1 102 ? 1.636 -3.278 4.767 1.00 95.94 102 VAL A C 1
ATOM 763 O O . VAL A 1 102 ? 1.041 -3.958 5.599 1.00 95.94 102 VAL A O 1
ATOM 766 N N . GLU A 1 103 ? 2.331 -2.193 5.118 1.00 95.19 103 GLU A N 1
ATOM 767 C CA . GLU A 1 103 ? 2.463 -1.742 6.511 1.00 95.19 103 GLU A CA 1
ATOM 768 C C . GLU A 1 103 ? 1.103 -1.396 7.134 1.00 95.19 103 GLU A C 1
ATOM 770 O O . GLU A 1 103 ? 0.869 -1.572 8.334 1.00 95.19 103 GLU A O 1
ATOM 775 N N . SER A 1 104 ? 0.175 -0.931 6.307 1.00 94.62 104 SER A N 1
ATOM 776 C CA . SER A 1 104 ? -1.184 -0.578 6.703 1.00 94.62 104 SER A CA 1
ATOM 777 C C . SER A 1 104 ? -2.117 -1.788 6.779 1.00 94.62 104 SER A C 1
ATOM 779 O O . SER A 1 104 ? -3.231 -1.673 7.281 1.00 94.62 104 SER A O 1
ATOM 781 N N . MET A 1 105 ? -1.693 -2.965 6.326 1.00 96.12 105 MET A N 1
ATOM 782 C CA . MET A 1 105 ? -2.495 -4.185 6.365 1.00 96.12 105 MET A CA 1
ATOM 783 C C . MET A 1 105 ? -2.283 -4.964 7.667 1.00 96.12 105 MET A C 1
ATOM 785 O O . MET A 1 105 ? -1.239 -4.912 8.310 1.00 96.12 105 MET A O 1
ATOM 789 N N . THR A 1 106 ? -3.302 -5.718 8.072 1.00 96.62 106 THR A N 1
ATOM 790 C CA . THR A 1 106 ? -3.302 -6.579 9.264 1.00 96.62 106 THR A CA 1
ATOM 791 C C . THR A 1 106 ? -4.054 -7.879 8.988 1.00 96.62 106 THR A C 1
ATOM 793 O O . THR A 1 106 ? -4.759 -8.003 7.985 1.00 96.62 106 THR A O 1
ATOM 796 N N . GLY A 1 107 ? -3.905 -8.873 9.867 1.00 95.62 107 GLY A N 1
ATOM 797 C CA . GLY A 1 107 ? -4.653 -10.130 9.784 1.00 95.62 107 GLY A CA 1
ATOM 798 C C . GLY A 1 107 ? -4.531 -10.809 8.415 1.00 95.62 107 GLY A C 1
ATOM 799 O O . GLY A 1 107 ? -3.429 -10.982 7.895 1.00 95.62 107 GLY A O 1
ATOM 800 N N . ARG A 1 108 ? -5.677 -11.164 7.818 1.00 94.88 108 ARG A N 1
ATOM 801 C CA . ARG A 1 108 ? -5.737 -11.879 6.530 1.00 94.88 108 ARG A CA 1
ATOM 802 C C . ARG A 1 108 ? -5.205 -11.048 5.364 1.00 94.88 108 ARG A C 1
ATOM 804 O O . ARG A 1 108 ? -4.569 -11.597 4.470 1.00 94.88 108 ARG A O 1
ATOM 811 N N . ALA A 1 109 ? -5.434 -9.735 5.380 1.00 96.25 109 ALA A N 1
ATOM 812 C CA . ALA A 1 109 ? -4.902 -8.833 4.362 1.00 96.25 109 ALA A CA 1
ATOM 813 C C . ALA A 1 109 ? -3.369 -8.813 4.364 1.00 96.25 109 ALA A C 1
ATOM 815 O O . ALA A 1 109 ? -2.759 -8.909 3.302 1.00 96.25 109 ALA A O 1
ATOM 816 N N . LEU A 1 110 ? -2.745 -8.759 5.545 1.00 97.50 110 LEU A N 1
ATOM 817 C CA . LEU A 1 110 ? -1.285 -8.783 5.646 1.00 97.50 110 LEU A CA 1
ATOM 818 C C . LEU A 1 110 ? -0.705 -10.122 5.177 1.00 97.50 110 LEU A C 1
ATOM 820 O O . LEU A 1 110 ? 0.266 -10.127 4.430 1.00 97.50 110 LEU A O 1
ATOM 824 N N . GLN A 1 111 ? -1.326 -11.244 5.558 1.00 97.44 111 GLN A N 1
ATOM 825 C CA . GLN A 1 111 ? -0.909 -12.577 5.100 1.00 97.44 111 GLN A CA 1
ATOM 826 C C . GLN A 1 111 ? -0.957 -12.696 3.572 1.00 97.44 111 GLN A C 1
ATOM 828 O O . GLN A 1 111 ? -0.007 -13.173 2.954 1.00 97.44 111 GLN A O 1
ATOM 833 N N . TRP A 1 112 ? -2.043 -12.219 2.957 1.00 97.25 112 TRP A N 1
ATOM 834 C CA . TRP A 1 112 ? -2.163 -12.158 1.502 1.00 97.25 112 TRP A CA 1
ATOM 835 C C . TRP A 1 112 ? -1.068 -11.282 0.881 1.00 97.25 112 TRP A C 1
ATOM 837 O O . TRP A 1 112 ? -0.393 -11.708 -0.054 1.00 97.25 112 TRP A O 1
ATOM 847 N N . ALA A 1 113 ? -0.852 -10.082 1.423 1.00 97.06 113 ALA A N 1
ATOM 848 C CA . ALA A 1 113 ? 0.119 -9.143 0.881 1.00 97.06 113 ALA A CA 1
ATOM 849 C C . ALA A 1 113 ? 1.544 -9.700 0.949 1.00 97.06 113 ALA A C 1
ATOM 851 O O . ALA A 1 113 ? 2.273 -9.634 -0.038 1.00 97.06 113 ALA A O 1
ATOM 852 N N . GLN A 1 114 ? 1.908 -10.313 2.080 1.00 96.88 114 GLN A N 1
ATOM 853 C CA . GLN A 1 114 ? 3.189 -10.992 2.273 1.00 96.88 114 GLN A CA 1
ATOM 854 C C . GLN A 1 114 ? 3.401 -12.105 1.243 1.00 96.88 114 GLN A C 1
ATOM 856 O O . GLN A 1 114 ? 4.485 -12.198 0.670 1.00 96.88 114 GLN A O 1
ATOM 861 N N . ALA A 1 115 ? 2.378 -12.914 0.955 1.00 96.88 115 ALA A N 1
ATOM 862 C CA . ALA A 1 115 ? 2.468 -13.955 -0.067 1.00 96.88 115 ALA A CA 1
ATOM 863 C C . ALA A 1 115 ? 2.706 -13.368 -1.471 1.00 96.88 115 ALA A C 1
ATOM 865 O O . ALA A 1 115 ? 3.574 -13.846 -2.202 1.00 96.88 115 ALA A O 1
ATOM 866 N N . VAL A 1 116 ? 1.990 -12.295 -1.831 1.00 96.81 116 VAL A N 1
ATOM 867 C CA . VAL A 1 116 ? 2.150 -11.621 -3.130 1.00 96.81 116 VAL A CA 1
ATOM 868 C C . VAL A 1 116 ? 3.560 -11.052 -3.296 1.00 96.81 116 VAL A C 1
ATOM 870 O O . VAL A 1 116 ? 4.193 -11.326 -4.316 1.00 96.81 116 VAL A O 1
ATOM 873 N N . VAL A 1 117 ? 4.071 -10.310 -2.306 1.00 95.75 117 VAL A N 1
ATOM 874 C CA . VAL A 1 117 ? 5.417 -9.706 -2.383 1.00 95.75 117 VAL A CA 1
ATOM 875 C C . VAL A 1 117 ? 6.534 -10.743 -2.282 1.00 95.75 117 VAL A C 1
ATOM 877 O O . VAL A 1 117 ? 7.596 -10.544 -2.856 1.00 95.75 117 VAL A O 1
ATOM 880 N N . SER A 1 118 ? 6.300 -11.873 -1.606 1.00 96.31 118 SER A N 1
ATOM 881 C CA . SER A 1 118 ? 7.267 -12.980 -1.572 1.00 96.31 118 SER A CA 1
ATOM 882 C C . SER A 1 118 ? 7.393 -13.647 -2.941 1.00 96.31 118 SER A C 1
ATOM 884 O O . SER A 1 118 ? 8.490 -14.014 -3.347 1.00 96.31 118 SER A O 1
ATOM 886 N N . MET A 1 119 ? 6.280 -13.771 -3.670 1.00 96.06 119 MET A N 1
ATOM 887 C CA . MET A 1 119 ? 6.278 -14.337 -5.018 1.00 96.06 119 MET A CA 1
ATOM 888 C C . MET A 1 119 ? 6.799 -13.348 -6.070 1.00 96.06 119 MET A C 1
ATOM 890 O O . MET A 1 119 ? 7.448 -13.756 -7.028 1.00 96.06 119 MET A O 1
ATOM 894 N N . GLN A 1 120 ? 6.522 -12.051 -5.906 1.00 95.06 120 GLN A N 1
ATOM 895 C CA . GLN A 1 120 ? 6.973 -10.980 -6.804 1.00 95.06 120 GLN A CA 1
ATOM 896 C C . GLN A 1 120 ? 7.540 -9.800 -5.992 1.00 95.06 120 GLN A C 1
ATOM 898 O O . GLN A 1 120 ? 6.825 -8.830 -5.731 1.00 95.06 120 GLN A O 1
ATOM 903 N N . PRO A 1 121 ? 8.833 -9.838 -5.618 1.00 93.69 121 PRO A N 1
ATOM 904 C CA . PRO A 1 121 ? 9.456 -8.787 -4.804 1.00 93.69 121 PRO A CA 1
ATOM 905 C C . PRO A 1 121 ? 9.511 -7.410 -5.478 1.00 93.69 121 PRO A C 1
ATOM 907 O O . PRO A 1 121 ? 9.559 -6.390 -4.798 1.00 93.69 121 PRO A O 1
ATOM 910 N N . ALA A 1 122 ? 9.498 -7.380 -6.813 1.00 94.75 122 ALA A N 1
ATOM 911 C CA . ALA A 1 122 ? 9.524 -6.167 -7.631 1.00 94.75 122 ALA A CA 1
ATOM 912 C C . ALA A 1 122 ? 8.172 -5.892 -8.317 1.00 94.75 122 ALA A C 1
ATOM 914 O O . ALA A 1 122 ? 8.139 -5.355 -9.423 1.00 94.75 122 ALA A O 1
ATOM 915 N N . ILE A 1 123 ? 7.060 -6.310 -7.699 1.00 96.19 123 ILE A N 1
ATOM 916 C CA . ILE A 1 123 ? 5.719 -6.068 -8.238 1.00 96.19 123 ILE A CA 1
ATOM 917 C C . ILE A 1 123 ? 5.456 -4.564 -8.403 1.00 96.19 123 ILE A C 1
ATOM 919 O O . ILE A 1 123 ? 5.763 -3.767 -7.512 1.00 96.19 123 ILE A O 1
ATOM 923 N N . SER A 1 124 ? 4.881 -4.182 -9.545 1.00 97.81 124 SER A N 1
ATOM 924 C CA . SER A 1 124 ? 4.461 -2.801 -9.777 1.00 97.81 124 SER A CA 1
ATOM 925 C C . SER A 1 124 ? 3.281 -2.436 -8.874 1.00 97.81 124 SER A C 1
ATOM 927 O O . SER A 1 124 ? 2.518 -3.297 -8.419 1.00 97.81 124 SER A O 1
ATOM 929 N N . TYR A 1 125 ? 3.094 -1.142 -8.625 1.00 96.31 125 TYR A N 1
ATOM 930 C CA . TYR A 1 125 ? 1.951 -0.681 -7.836 1.00 96.31 125 TYR A CA 1
ATOM 931 C C . TYR A 1 125 ? 0.618 -1.037 -8.515 1.00 96.31 125 TYR A C 1
ATOM 933 O O . TYR A 1 125 ? -0.327 -1.456 -7.846 1.00 96.31 125 TYR A O 1
ATOM 941 N N . GLU A 1 126 ? 0.557 -0.939 -9.845 1.00 96.12 126 GLU A N 1
ATOM 942 C CA . GLU A 1 126 ? -0.637 -1.264 -10.634 1.00 96.12 126 GLU A CA 1
ATOM 943 C C . GLU A 1 126 ? -0.993 -2.755 -10.570 1.00 96.12 126 GLU A C 1
ATOM 945 O O . GLU A 1 126 ? -2.156 -3.105 -10.344 1.00 96.12 126 GLU A O 1
ATOM 950 N N . ASP A 1 127 ? -0.004 -3.645 -10.684 1.00 96.38 127 ASP A N 1
ATOM 951 C CA . ASP A 1 127 ? -0.231 -5.091 -10.589 1.00 96.38 127 ASP A CA 1
ATOM 952 C C . ASP A 1 127 ? -0.662 -5.496 -9.178 1.00 96.38 127 ASP A C 1
ATOM 954 O O . ASP A 1 127 ? -1.569 -6.319 -9.004 1.00 96.38 127 ASP A O 1
ATOM 958 N N . PHE A 1 128 ? -0.050 -4.893 -8.154 1.00 96.50 128 PHE A N 1
ATOM 959 C CA . PHE A 1 128 ? -0.443 -5.112 -6.766 1.00 96.50 128 PHE A CA 1
ATOM 960 C C . PHE A 1 128 ? -1.885 -4.652 -6.520 1.00 96.50 128 PHE A C 1
ATOM 962 O O . PHE A 1 128 ? -2.676 -5.395 -5.935 1.00 96.50 128 PHE A O 1
ATOM 969 N N . LEU A 1 129 ? -2.261 -3.469 -7.019 1.00 94.94 129 LEU A N 1
ATOM 970 C CA . LEU A 1 129 ? -3.631 -2.962 -6.947 1.00 94.94 129 LEU A CA 1
ATOM 971 C C . LEU A 1 129 ? -4.628 -3.849 -7.691 1.00 94.94 129 LEU A C 1
ATOM 973 O O . LEU A 1 129 ? -5.736 -4.063 -7.200 1.00 94.94 129 LEU A O 1
ATOM 977 N N . CYS A 1 130 ? -4.261 -4.357 -8.866 1.00 94.38 130 CYS A N 1
ATOM 978 C CA . CYS A 1 130 ? -5.105 -5.268 -9.628 1.00 94.38 130 CYS A CA 1
ATOM 979 C C . CYS A 1 130 ? -5.426 -6.514 -8.796 1.00 94.38 130 CYS A C 1
ATOM 981 O O . CYS A 1 130 ? -6.594 -6.801 -8.529 1.00 94.38 130 CYS A O 1
ATOM 983 N N . LYS A 1 131 ? -4.390 -7.173 -8.264 1.00 94.31 131 LYS A N 1
ATOM 984 C CA . LYS A 1 131 ? -4.541 -8.335 -7.378 1.00 94.31 131 LYS A CA 1
ATOM 985 C C . LYS A 1 131 ? -5.340 -8.000 -6.121 1.00 94.31 131 LYS A C 1
ATOM 987 O O . LYS A 1 131 ? -6.181 -8.795 -5.709 1.00 94.31 131 LYS A O 1
ATOM 992 N N . PHE A 1 132 ? -5.098 -6.834 -5.521 1.00 94.50 132 PHE A N 1
ATOM 993 C CA . PHE A 1 132 ? -5.832 -6.372 -4.346 1.00 94.50 132 PHE A CA 1
ATOM 994 C C . PHE A 1 132 ? -7.330 -6.285 -4.636 1.00 94.50 132 PHE A C 1
ATOM 996 O O . PHE A 1 132 ? -8.128 -6.845 -3.889 1.00 94.50 132 PHE A O 1
ATOM 1003 N N . ARG A 1 133 ? -7.718 -5.623 -5.733 1.00 92.44 133 ARG A N 1
ATOM 1004 C CA . ARG A 1 133 ? -9.128 -5.470 -6.117 1.00 92.44 133 ARG A CA 1
ATOM 1005 C C . ARG A 1 133 ? -9.779 -6.818 -6.412 1.00 92.44 133 ARG A C 1
ATOM 1007 O O . ARG A 1 133 ? -10.886 -7.053 -5.948 1.00 92.44 133 ARG A O 1
ATOM 1014 N N . CYS A 1 134 ? -9.075 -7.736 -7.077 1.00 90.88 134 CYS A N 1
ATOM 1015 C CA . CYS A 1 134 ? -9.590 -9.086 -7.322 1.00 90.88 134 CYS A CA 1
ATOM 1016 C C . CYS A 1 134 ? -9.952 -9.840 -6.030 1.00 90.88 134 CYS A C 1
ATOM 1018 O O . CYS A 1 134 ? -10.887 -10.637 -6.029 1.00 90.88 134 CYS A O 1
ATOM 1020 N N . VAL A 1 135 ? -9.225 -9.603 -4.933 1.00 91.88 135 VAL A N 1
ATOM 1021 C CA . VAL A 1 135 ? -9.440 -10.303 -3.656 1.00 91.88 135 VAL A CA 1
ATOM 1022 C C . VAL A 1 135 ? -10.384 -9.541 -2.723 1.00 91.88 135 VAL A C 1
ATOM 1024 O O . VAL A 1 135 ? -11.218 -10.161 -2.058 1.00 91.88 135 VAL A O 1
ATOM 1027 N N . PHE A 1 136 ? -10.267 -8.212 -2.666 1.00 90.62 136 PHE A N 1
ATOM 1028 C CA . PHE A 1 136 ? -10.900 -7.376 -1.643 1.00 90.62 136 PHE A CA 1
ATOM 1029 C C . PHE A 1 136 ? -11.972 -6.402 -2.156 1.00 90.62 136 PHE A C 1
ATOM 1031 O O . PHE A 1 136 ? -12.625 -5.768 -1.331 1.00 90.62 136 PHE A O 1
ATOM 1038 N N . ASP A 1 137 ? -12.196 -6.288 -3.468 1.00 84.38 137 ASP A N 1
ATOM 1039 C CA . ASP A 1 137 ? -13.210 -5.403 -4.058 1.00 84.38 137 ASP A CA 1
ATOM 1040 C C . ASP A 1 137 ? -14.222 -6.216 -4.885 1.00 84.38 137 ASP A C 1
ATOM 1042 O O . ASP A 1 137 ? -14.062 -6.462 -6.082 1.00 84.38 137 ASP A O 1
ATOM 1046 N N . LYS A 1 138 ? -15.292 -6.679 -4.228 1.00 68.25 138 LYS A N 1
ATOM 1047 C CA . LYS A 1 138 ? -16.380 -7.430 -4.876 1.00 68.25 138 LYS A CA 1
ATOM 1048 C C . LYS A 1 138 ? -17.407 -6.469 -5.485 1.00 68.25 138 LYS A C 1
ATOM 1050 O O . LYS A 1 138 ? -18.536 -6.394 -5.013 1.00 68.25 138 LYS A O 1
ATOM 1055 N N . GLY A 1 139 ? -17.005 -5.711 -6.507 1.00 58.97 139 GLY A N 1
ATOM 1056 C CA . GLY A 1 139 ? -17.860 -4.692 -7.136 1.00 58.97 139 GLY A CA 1
ATOM 1057 C C . GLY A 1 139 ? -17.855 -4.636 -8.666 1.00 58.97 139 GLY A C 1
ATOM 1058 O O . GLY A 1 139 ? -18.704 -3.965 -9.242 1.00 58.97 139 GLY A O 1
ATOM 1059 N N . SER A 1 140 ? -16.954 -5.342 -9.350 1.00 46.34 140 SER A N 1
ATOM 1060 C CA . SER A 1 140 ? -16.978 -5.443 -10.817 1.00 46.34 140 SER A CA 1
ATOM 1061 C C . SER A 1 140 ? -16.548 -6.833 -11.270 1.00 46.34 140 SER A C 1
ATOM 1063 O O . SER A 1 140 ? -15.486 -7.033 -11.848 1.00 46.34 140 SER A O 1
ATOM 1065 N N . SER A 1 141 ? -17.402 -7.824 -11.009 1.00 47.75 141 SER A N 1
ATOM 1066 C CA . SER A 1 141 ? -17.410 -8.985 -11.894 1.00 47.75 141 SER A CA 1
ATOM 1067 C C . SER A 1 141 ? -17.983 -8.526 -13.233 1.00 47.75 141 SER A C 1
ATOM 1069 O O . SER A 1 141 ? -19.192 -8.562 -13.447 1.00 47.75 141 SER A O 1
ATOM 1071 N N . THR A 1 142 ? -17.109 -8.052 -14.112 1.00 43.62 142 THR A N 1
ATOM 1072 C CA . THR A 1 142 ? -17.315 -8.221 -15.545 1.00 43.62 142 THR A CA 1
ATOM 1073 C C . THR A 1 142 ? -15.994 -8.708 -16.119 1.00 43.62 142 THR A C 1
ATOM 1075 O O . THR A 1 142 ? -14.972 -8.043 -15.979 1.00 43.62 142 THR A O 1
ATOM 1078 N N . SER A 1 143 ? -16.048 -9.882 -16.740 1.00 41.78 143 SER A N 1
ATOM 1079 C CA . SER A 1 143 ? -14.941 -10.663 -17.296 1.00 41.78 143 SER A CA 1
ATOM 1080 C C . SER A 1 143 ? -14.106 -11.438 -16.280 1.00 41.78 143 SER A C 1
ATOM 1082 O O . SER A 1 143 ? -13.008 -11.069 -15.866 1.00 41.78 143 SER A O 1
ATOM 1084 N N . GLU A 1 144 ? -14.610 -12.641 -16.031 1.00 48.44 144 GLU A N 1
ATO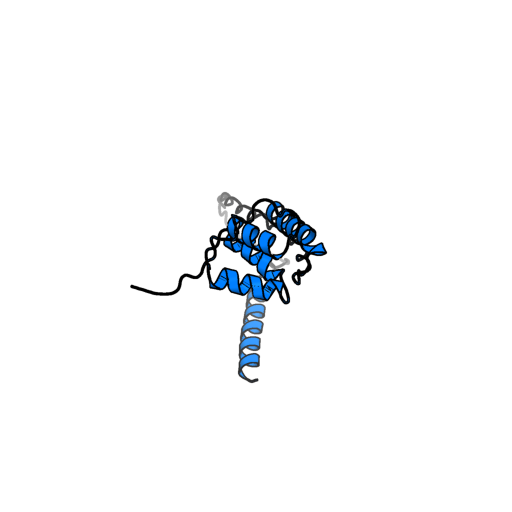M 1085 C CA . GLU A 1 144 ? -13.961 -13.845 -15.506 1.00 48.44 144 GLU A CA 1
ATOM 1086 C C . GLU A 1 144 ? -12.727 -14.303 -16.337 1.00 48.44 144 GLU A C 1
ATOM 1088 O O . GLU A 1 144 ? -12.310 -15.452 -16.259 1.00 48.44 144 GLU A O 1
ATOM 1093 N N . GLU A 1 145 ? -12.099 -13.409 -17.111 1.00 48.94 145 GLU A N 1
ATOM 1094 C CA . GLU A 1 145 ? -10.969 -13.692 -18.009 1.00 48.94 145 GLU A CA 1
ATOM 1095 C C . GLU A 1 145 ? -9.635 -13.078 -17.553 1.00 48.94 145 GLU A C 1
ATOM 1097 O O . GLU A 1 145 ? -8.587 -13.450 -18.073 1.00 48.94 145 GLU A O 1
ATOM 1102 N N . GLN A 1 146 ? -9.610 -12.193 -16.547 1.00 45.41 146 GLN A N 1
ATOM 1103 C CA . GLN A 1 146 ? -8.340 -11.616 -16.066 1.00 45.41 146 GLN A CA 1
ATOM 1104 C C . GLN A 1 146 ? -7.740 -12.334 -14.843 1.00 45.41 146 GLN A C 1
ATOM 1106 O O . GLN A 1 146 ? -6.572 -12.126 -14.523 1.00 45.41 146 GLN A O 1
ATOM 1111 N N . CYS A 1 147 ? -8.492 -13.225 -14.185 1.00 41.09 147 CYS A N 1
ATOM 1112 C CA . CYS A 1 147 ? -7.989 -14.014 -13.050 1.00 41.09 147 CYS A CA 1
ATOM 1113 C C . CYS A 1 147 ? -7.291 -15.324 -13.484 1.00 41.09 147 CYS A C 1
ATOM 1115 O O . CYS A 1 147 ? -6.618 -15.964 -12.681 1.00 41.09 147 CYS A O 1
ATOM 1117 N N . LEU A 1 148 ? -7.398 -15.715 -14.761 1.00 45.03 148 LEU A N 1
ATOM 1118 C CA . LEU A 1 148 ? -6.834 -16.972 -15.274 1.00 45.03 148 LEU A CA 1
ATOM 1119 C C . LEU A 1 148 ? -5.333 -16.914 -15.615 1.00 45.03 148 LEU A C 1
ATOM 1121 O O . LEU A 1 148 ? -4.754 -17.947 -15.939 1.00 45.03 148 LEU A O 1
ATOM 1125 N N . HIS A 1 149 ? -4.658 -15.764 -15.486 1.00 47.19 149 HIS A N 1
ATOM 1126 C CA . HIS A 1 149 ? -3.201 -15.687 -15.700 1.00 47.19 149 HIS A CA 1
ATOM 1127 C C . HIS A 1 149 ? -2.366 -15.949 -14.431 1.00 47.19 149 HIS A C 1
ATOM 1129 O O . HIS A 1 149 ? -1.163 -15.712 -14.410 1.00 47.19 149 HIS A O 1
ATOM 1135 N N . PHE A 1 150 ? -2.986 -16.443 -13.357 1.00 45.03 150 PHE A N 1
ATOM 1136 C CA . PHE A 1 150 ? -2.279 -17.012 -12.207 1.00 45.03 150 PHE A CA 1
ATOM 1137 C C . PHE A 1 150 ? -2.532 -18.521 -12.142 1.00 45.03 150 PHE A C 1
ATOM 1139 O O . PHE A 1 150 ? -3.156 -19.028 -11.216 1.00 45.03 150 PHE A O 1
ATOM 1146 N N . SER A 1 151 ? -2.044 -19.244 -13.152 1.00 36.88 151 SER A N 1
ATOM 1147 C CA . SER A 1 151 ? -1.772 -20.674 -12.994 1.00 36.88 151 SER A CA 1
ATOM 1148 C C . SER A 1 151 ? -0.335 -20.841 -12.498 1.00 36.88 151 SER A C 1
ATOM 1150 O O . SER A 1 151 ? 0.583 -20.385 -13.181 1.00 36.88 151 SER A O 1
ATOM 1152 N N . PRO A 1 152 ? -0.097 -21.493 -11.350 1.00 57.19 152 PRO A N 1
ATOM 1153 C CA . PRO A 1 152 ? 1.183 -22.124 -11.102 1.00 57.19 152 PRO A CA 1
ATOM 1154 C C . PRO A 1 152 ? 1.215 -23.384 -11.972 1.00 57.19 152 PRO A C 1
ATOM 1156 O O . PRO A 1 152 ? 0.639 -24.406 -11.612 1.00 57.19 152 PRO A O 1
ATOM 1159 N N . VAL A 1 153 ? 1.836 -23.306 -13.149 1.00 41.06 153 VAL A N 1
ATOM 1160 C CA . VAL A 1 153 ? 2.347 -24.525 -13.781 1.00 41.06 153 VAL A CA 1
ATOM 1161 C C . VAL A 1 153 ? 3.724 -24.746 -13.187 1.00 41.06 153 VAL A C 1
ATOM 1163 O O . VAL A 1 153 ? 4.715 -24.141 -13.590 1.00 41.06 153 VAL A O 1
ATOM 1166 N N . GLU A 1 154 ? 3.737 -25.570 -12.146 1.00 48.69 154 GLU A N 1
ATOM 1167 C CA . GLU A 1 154 ? 4.907 -26.368 -11.843 1.00 48.69 154 GLU A CA 1
ATOM 1168 C C . GLU A 1 154 ? 5.260 -27.248 -13.055 1.00 48.69 154 GLU A C 1
ATOM 1170 O O . GLU A 1 154 ? 4.377 -27.828 -13.683 1.00 48.69 154 GLU A O 1
ATOM 1175 N N . GLN A 1 155 ? 6.572 -27.402 -13.255 1.00 45.06 155 GLN A N 1
ATOM 1176 C CA . GLN A 1 155 ? 7.238 -28.649 -13.644 1.00 45.06 155 GLN A CA 1
ATOM 1177 C C . GLN A 1 155 ? 7.327 -29.043 -15.134 1.00 45.06 155 GLN A C 1
ATOM 1179 O O . GLN A 1 155 ? 6.361 -29.012 -15.887 1.00 45.06 155 GLN A O 1
ATOM 1184 N N . GLU A 1 156 ? 8.539 -29.519 -15.460 1.00 40.34 156 GLU A N 1
ATOM 1185 C CA . GLU A 1 156 ? 9.060 -30.084 -16.722 1.00 40.34 156 GLU A CA 1
ATOM 1186 C C . GLU A 1 156 ? 9.435 -29.015 -17.772 1.00 40.34 156 GLU A C 1
ATOM 1188 O O . GLU A 1 156 ? 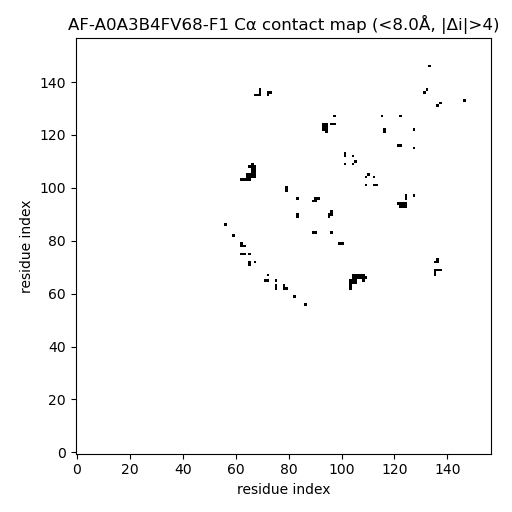8.591 -28.282 -18.272 1.00 40.34 156 GLU A O 1
ATOM 1193 N N . ILE A 1 157 ? 10.716 -28.795 -18.102 1.00 40.31 157 ILE A N 1
ATOM 1194 C CA . ILE A 1 157 ? 11.797 -29.730 -18.490 1.00 40.31 157 ILE A CA 1
ATOM 1195 C C . ILE A 1 157 ? 13.156 -29.260 -17.948 1.00 40.31 157 ILE A C 1
ATOM 1197 O O . ILE A 1 157 ? 13.398 -28.031 -17.954 1.00 40.31 157 ILE A O 1
#

Nearest PDB structures (foldseek):
  8rb3-assembly1_A  TM=7.820E-01  e=4.566E-02  Mus musculus
  8uyo-assembly1_1  TM=7.244E-01  e=1.941E-02  Homo sapiens
  7nlg-assembly2_C-2  TM=7.384E-01  e=1.752E-01  Saccharomyces cerevisiae
  6af0-assembly1_A  TM=3.110E-01  e=4.749E+00  Thermothelomyces thermophilus ATCC 42464